Protein AF-A0A7H4PRD5-F1 (afdb_monomer_lite)

Foldseek 3Di:
DDWDKDDDPPDQKIKIKDKAAQCPCVVVVADRIFTWMWIAGPPPRHTDDIGRPRCPVVLQVLLLVLLVCCVVPPDPPDPDDDADDDDSNSVSNVVNVPDDDDD

Sequence (103 aa):
MILKTAYIHGAHNFAVKISTGFFNNHTYGLPSLSGMMIVFDAETGRAEAILADNGYLTAVRTALSGLIAAKYLARADSTRVAVIGSGEQARLQVRALKLPISA

InterPro domains:
  IPR003462 Ornithine cyclodeaminase/mu-crystallin [PF02423] (6-98)
  IPR003462 Ornithine cyclodeaminase/mu-crystallin [PTHR13812] (6-97)
  IPR023401 Ornithine cyclodeaminase, N-terminal [G3DSA:3.30.1780.10] (2-74)
  IPR036291 NAD(P)-binding domain superfamily [SSF51735] (1-98)

Radius of gyration: 16.64 Å; chains: 1; bounding box: 36×40×36 Å

Organism: NCBI:txid1134687

pLDDT: mean 95.03, std 5.4, range [56.84, 98.69]

Secondary structure (DSSP, 8-state):
-EEEEEE-TT-SEEEEEEEEE-GGGGGGT--SEEEEEEEEETTT--EEEEE--TTHHHHHHHHHHHHHHHHHHS-TT---------SHHHHHHHHHTTS----

Structure (mmCIF, N/CA/C/O backbone):
data_AF-A0A7H4PRD5-F1
#
_entry.id   AF-A0A7H4PRD5-F1
#
loop_
_atom_site.group_PDB
_atom_site.id
_atom_site.type_symbol
_atom_site.label_atom_id
_atom_site.label_alt_id
_atom_site.label_comp_id
_atom_site.label_asym_id
_atom_site.label_entity_id
_atom_site.label_seq_id
_atom_site.pdbx_PDB_ins_code
_atom_site.Cartn_x
_atom_site.Cartn_y
_atom_site.Cartn_z
_atom_site.occupancy
_atom_site.B_iso_or_equiv
_atom_site.auth_seq_id
_atom_site.auth_comp_id
_atom_site.auth_asym_id
_atom_site.auth_atom_id
_atom_site.pdbx_PDB_model_num
ATOM 1 N N . MET A 1 1 ? 14.416 11.289 -3.287 1.00 85.75 1 MET A N 1
ATOM 2 C CA . MET A 1 1 ? 14.230 9.875 -3.689 1.00 85.75 1 MET A CA 1
ATOM 3 C C . MET A 1 1 ? 14.726 8.982 -2.564 1.00 85.75 1 MET A C 1
ATOM 5 O O . MET A 1 1 ? 15.692 9.359 -1.915 1.00 85.75 1 MET A O 1
ATOM 9 N N . ILE A 1 2 ? 14.072 7.848 -2.310 1.00 92.88 2 ILE A N 1
ATOM 10 C CA . ILE A 1 2 ? 14.444 6.892 -1.260 1.00 92.88 2 ILE A CA 1
ATOM 11 C C . ILE A 1 2 ? 14.430 5.482 -1.854 1.00 92.88 2 ILE A C 1
ATOM 13 O O . ILE A 1 2 ? 13.410 5.067 -2.408 1.00 92.88 2 ILE A O 1
ATOM 17 N N . LEU A 1 3 ? 15.528 4.744 -1.684 1.00 95.94 3 LEU A N 1
ATOM 18 C CA . LEU A 1 3 ? 15.584 3.306 -1.941 1.00 95.94 3 LEU A CA 1
ATOM 19 C C . LEU A 1 3 ? 15.472 2.542 -0.623 1.00 95.94 3 LEU A C 1
ATOM 21 O O . LEU A 1 3 ? 16.059 2.942 0.383 1.00 95.94 3 LEU A O 1
ATOM 25 N N . LYS A 1 4 ? 14.691 1.462 -0.612 1.00 97.06 4 LYS A N 1
ATOM 26 C CA . LYS A 1 4 ? 14.576 0.558 0.538 1.00 97.06 4 LYS A CA 1
ATOM 27 C C . LYS A 1 4 ? 14.601 -0.878 0.058 1.00 97.06 4 LYS A C 1
ATOM 29 O O . LYS A 1 4 ? 13.913 -1.196 -0.904 1.00 97.06 4 LYS A O 1
ATOM 34 N N . THR A 1 5 ? 15.334 -1.731 0.752 1.00 97.00 5 THR A N 1
ATOM 35 C CA . THR A 1 5 ? 15.397 -3.163 0.465 1.00 97.00 5 THR A CA 1
ATOM 36 C C . THR A 1 5 ? 14.853 -3.948 1.649 1.00 97.00 5 THR A C 1
ATOM 38 O O . THR A 1 5 ? 14.910 -3.485 2.791 1.00 97.00 5 THR A O 1
ATOM 41 N N . ALA A 1 6 ? 14.275 -5.111 1.373 1.00 97.12 6 ALA A N 1
ATOM 42 C CA . ALA A 1 6 ? 13.853 -6.047 2.400 1.00 97.12 6 ALA A CA 1
ATOM 43 C C . ALA A 1 6 ? 13.990 -7.480 1.889 1.00 97.12 6 ALA A C 1
ATOM 45 O O . ALA A 1 6 ? 13.587 -7.788 0.766 1.00 97.12 6 ALA A O 1
ATOM 46 N N . TYR A 1 7 ? 14.522 -8.337 2.751 1.00 97.81 7 TYR A N 1
ATOM 47 C CA . TYR A 1 7 ? 14.582 -9.777 2.573 1.00 97.81 7 TYR A CA 1
ATOM 48 C C . TYR A 1 7 ? 14.061 -10.431 3.850 1.00 97.81 7 TYR A C 1
ATOM 50 O O . TYR A 1 7 ? 14.433 -10.027 4.954 1.00 97.81 7 TYR A O 1
ATOM 58 N N . ILE A 1 8 ? 13.177 -11.411 3.694 1.00 97.31 8 ILE A N 1
ATOM 59 C CA . ILE A 1 8 ? 12.703 -12.245 4.796 1.00 97.31 8 ILE A CA 1
ATOM 60 C C . ILE A 1 8 ? 13.553 -13.509 4.766 1.00 97.31 8 ILE A C 1
ATOM 62 O O . ILE A 1 8 ? 13.656 -14.147 3.724 1.00 97.31 8 ILE A O 1
ATOM 66 N N . HIS A 1 9 ? 14.178 -13.861 5.889 1.00 95.94 9 HIS A N 1
ATOM 67 C CA . HIS A 1 9 ? 15.061 -15.023 5.949 1.00 95.94 9 HIS A CA 1
ATOM 68 C C . HIS A 1 9 ? 14.334 -16.298 5.488 1.00 95.94 9 HIS A C 1
ATOM 70 O O . HIS A 1 9 ? 13.288 -16.642 6.037 1.00 95.94 9 HIS A O 1
ATOM 76 N N . GLY A 1 10 ? 14.893 -16.971 4.478 1.00 96.12 10 GLY A N 1
ATOM 77 C CA . GLY A 1 10 ? 14.333 -18.188 3.884 1.00 96.12 10 GLY A CA 1
ATOM 78 C C . GLY A 1 10 ? 13.300 -17.951 2.776 1.00 96.12 10 GLY A C 1
ATOM 79 O O . GLY A 1 10 ? 12.778 -18.920 2.234 1.00 96.12 10 GLY A O 1
ATOM 80 N N . ALA A 1 11 ? 12.989 -16.700 2.424 1.00 97.44 11 ALA A N 1
ATOM 81 C CA . ALA A 1 11 ? 12.131 -16.412 1.280 1.00 97.44 11 ALA A CA 1
ATOM 82 C C . ALA A 1 11 ? 12.860 -16.685 -0.046 1.00 97.44 11 ALA A C 1
ATOM 84 O O . ALA A 1 11 ? 14.064 -16.476 -0.159 1.00 97.44 11 ALA A O 1
ATOM 85 N N . HIS A 1 12 ? 12.114 -17.075 -1.080 1.00 97.56 12 HIS A N 1
ATOM 86 C CA . HIS A 1 12 ? 12.663 -17.252 -2.430 1.00 97.56 12 HIS A CA 1
ATOM 87 C C . HIS A 1 12 ? 13.071 -15.927 -3.087 1.00 97.56 12 HIS A C 1
ATOM 89 O O . HIS A 1 12 ? 13.846 -15.921 -4.037 1.00 97.56 12 HIS A O 1
ATOM 95 N N . ASN A 1 13 ? 12.568 -14.797 -2.583 1.00 98.25 13 ASN A N 1
ATOM 96 C CA . ASN A 1 13 ? 12.690 -13.501 -3.233 1.00 98.25 13 ASN A CA 1
ATOM 97 C C . ASN A 1 13 ? 13.027 -12.405 -2.213 1.00 98.25 13 ASN A C 1
ATOM 99 O O . ASN A 1 13 ? 12.629 -12.462 -1.045 1.00 98.25 13 ASN A O 1
ATOM 103 N N . PHE A 1 14 ? 13.690 -11.347 -2.675 1.00 98.38 14 PHE A N 1
ATOM 104 C CA . PHE A 1 14 ? 13.794 -10.076 -1.957 1.00 98.38 14 PHE A CA 1
ATOM 105 C C . PHE A 1 14 ? 13.232 -8.936 -2.805 1.00 98.38 14 PHE A C 1
ATOM 107 O O . PHE A 1 14 ? 13.136 -9.027 -4.029 1.00 98.38 14 PHE A O 1
ATOM 114 N N . ALA A 1 15 ? 12.845 -7.842 -2.149 1.00 98.19 15 ALA A N 1
ATOM 115 C CA . ALA A 1 15 ? 12.241 -6.700 -2.822 1.00 98.19 15 ALA A CA 1
ATOM 116 C C . ALA A 1 15 ? 13.062 -5.427 -2.624 1.00 98.19 15 ALA A C 1
ATOM 118 O O . ALA A 1 15 ? 13.530 -5.120 -1.522 1.00 98.19 15 ALA A O 1
ATOM 119 N N . VAL A 1 16 ? 13.165 -4.644 -3.695 1.00 97.94 16 VAL A N 1
ATOM 120 C CA . VAL A 1 16 ? 13.693 -3.282 -3.685 1.00 97.94 16 VAL A CA 1
ATOM 121 C C . VAL A 1 16 ? 12.565 -2.324 -4.031 1.00 97.94 16 VAL A C 1
ATOM 123 O O . VAL A 1 16 ? 11.958 -2.403 -5.095 1.00 97.94 16 VAL A O 1
ATOM 126 N N . LYS A 1 17 ? 12.304 -1.377 -3.138 1.00 97.88 17 LYS A N 1
ATOM 127 C CA . LYS A 1 17 ? 11.404 -0.257 -3.377 1.00 97.88 17 LYS A CA 1
ATOM 128 C C . LYS A 1 17 ? 12.187 0.967 -3.803 1.00 97.88 17 LYS A C 1
ATOM 130 O O . LYS A 1 17 ? 13.082 1.404 -3.078 1.00 97.88 17 LYS A O 1
ATOM 135 N N . ILE A 1 18 ? 11.732 1.606 -4.872 1.00 97.38 18 ILE A N 1
ATOM 136 C CA . ILE A 1 18 ? 12.162 2.944 -5.269 1.00 97.38 18 ILE A CA 1
ATOM 137 C C . ILE A 1 18 ? 10.982 3.885 -5.046 1.00 97.38 18 ILE A C 1
ATOM 139 O O . ILE A 1 18 ? 9.911 3.690 -5.611 1.00 97.38 18 ILE A O 1
ATOM 143 N N . SER A 1 19 ? 11.153 4.896 -4.196 1.00 95.25 19 SER A N 1
ATOM 144 C CA . SER A 1 19 ? 10.104 5.872 -3.890 1.00 95.25 19 SER A CA 1
ATOM 145 C C . SER A 1 19 ? 10.575 7.295 -4.153 1.00 95.25 19 SER A C 1
ATOM 147 O O . SER A 1 19 ? 11.696 7.688 -3.809 1.00 95.25 19 SER A O 1
ATOM 149 N N . THR A 1 20 ? 9.696 8.090 -4.748 1.00 93.62 20 THR A N 1
ATOM 150 C CA . THR A 1 20 ? 9.916 9.501 -5.047 1.00 93.62 20 THR A CA 1
ATOM 151 C C . THR A 1 20 ? 8.903 10.357 -4.299 1.00 93.62 20 THR A C 1
ATOM 153 O O . THR A 1 20 ? 7.762 9.958 -4.076 1.00 93.62 20 THR A O 1
ATOM 156 N N . GLY A 1 21 ? 9.353 11.534 -3.866 1.00 92.75 21 GLY A N 1
ATOM 157 C CA . GLY A 1 21 ? 8.527 12.513 -3.176 1.00 92.75 21 GLY A CA 1
ATOM 158 C C . GLY A 1 21 ? 8.826 13.895 -3.728 1.00 92.75 21 GLY A C 1
ATOM 159 O O . GLY A 1 21 ? 9.922 14.409 -3.524 1.00 92.75 21 GLY A O 1
ATOM 160 N N . PHE A 1 22 ? 7.862 14.457 -4.444 1.00 93.81 22 PHE A N 1
ATOM 161 C CA . PHE A 1 22 ? 7.914 15.768 -5.077 1.00 93.81 22 PHE A CA 1
ATOM 162 C C . PHE A 1 22 ? 6.630 16.514 -4.711 1.00 93.81 22 PHE A C 1
ATOM 164 O O . PHE A 1 22 ? 5.619 16.430 -5.399 1.00 93.81 22 PHE A O 1
ATOM 171 N N . PHE A 1 23 ? 6.636 17.230 -3.586 1.00 89.75 23 PHE A N 1
ATOM 172 C CA . PHE A 1 23 ? 5.413 17.817 -3.016 1.00 89.75 23 PHE A CA 1
ATOM 173 C C . PHE A 1 23 ? 4.730 18.847 -3.930 1.00 89.75 23 PHE A C 1
ATOM 175 O O . PHE A 1 23 ? 3.503 18.963 -3.915 1.00 89.75 23 PHE A O 1
ATOM 182 N N . ASN A 1 24 ? 5.494 19.493 -4.813 1.00 94.38 24 ASN A N 1
ATOM 183 C CA . ASN A 1 24 ? 4.974 20.435 -5.805 1.00 94.38 24 ASN A CA 1
ATOM 184 C C . ASN A 1 24 ? 4.354 19.768 -7.043 1.00 94.38 24 ASN A C 1
ATOM 186 O O . ASN A 1 24 ? 3.829 20.469 -7.891 1.00 94.38 24 ASN A O 1
ATOM 190 N N . ASN A 1 25 ? 4.334 18.435 -7.155 1.00 94.38 25 ASN A N 1
ATOM 191 C CA . ASN A 1 25 ? 3.771 17.744 -8.325 1.00 94.38 25 ASN A CA 1
ATOM 192 C C . ASN A 1 25 ? 2.296 18.049 -8.607 1.00 94.38 25 ASN A C 1
ATOM 194 O O . ASN A 1 25 ? 1.841 17.885 -9.739 1.00 94.38 25 ASN A O 1
ATOM 198 N N . HIS A 1 26 ? 1.567 18.545 -7.609 1.00 90.12 26 HIS A N 1
ATOM 199 C CA . HIS A 1 26 ? 0.203 19.016 -7.791 1.00 90.12 26 HIS A CA 1
ATOM 200 C C . HIS A 1 26 ? 0.103 20.140 -8.841 1.00 90.12 26 HIS A C 1
ATOM 202 O O . HIS A 1 26 ? -0.918 20.228 -9.516 1.00 90.12 26 HIS A O 1
ATOM 208 N N . THR A 1 27 ? 1.159 20.939 -9.058 1.00 96.31 27 THR A N 1
ATOM 209 C CA . THR A 1 27 ? 1.195 21.965 -10.120 1.00 96.31 27 THR A CA 1
ATOM 210 C C . THR A 1 27 ? 1.242 21.366 -11.526 1.00 96.31 27 THR A C 1
ATOM 212 O O . THR A 1 27 ? 0.925 22.049 -12.492 1.00 96.31 27 THR A O 1
ATOM 215 N N . TYR A 1 28 ? 1.624 20.092 -11.643 1.00 94.88 28 TYR A N 1
ATOM 216 C CA . TYR A 1 28 ? 1.670 19.331 -12.892 1.00 94.88 28 TYR A CA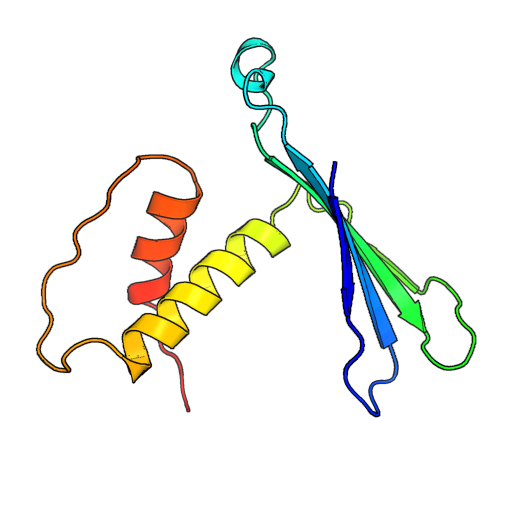 1
ATOM 217 C C . TYR A 1 28 ? 0.526 18.308 -13.000 1.00 94.88 28 TYR A C 1
ATOM 219 O O . TYR A 1 28 ? 0.535 17.475 -13.900 1.00 94.88 28 TYR A O 1
ATOM 227 N N . GLY A 1 29 ? -0.436 18.314 -12.067 1.00 92.44 29 GLY A N 1
ATOM 228 C CA . GLY A 1 29 ? -1.502 17.305 -12.008 1.00 92.44 29 GLY A CA 1
ATOM 229 C C . GLY A 1 29 ? -1.021 15.903 -11.607 1.00 92.44 29 GLY A C 1
ATOM 230 O O . GLY A 1 29 ? -1.738 14.926 -11.811 1.00 92.44 29 GLY A O 1
ATOM 231 N N . LEU A 1 30 ? 0.183 15.789 -11.036 1.00 91.88 30 LEU A N 1
ATOM 232 C CA . LEU A 1 30 ? 0.792 14.523 -10.631 1.00 91.88 30 LEU A CA 1
ATOM 233 C C . LEU A 1 30 ? 0.710 14.316 -9.106 1.00 91.88 30 LEU A C 1
ATOM 235 O O . LEU A 1 30 ? 0.705 15.286 -8.339 1.00 91.88 30 LEU A O 1
ATOM 239 N N . PRO A 1 31 ? 0.707 13.061 -8.620 1.00 89.50 31 PRO A N 1
ATOM 240 C CA . PRO A 1 31 ? 0.814 12.777 -7.194 1.00 89.50 31 PRO A CA 1
ATOM 241 C C . PRO A 1 31 ? 2.131 13.282 -6.589 1.00 89.50 31 PRO A C 1
ATOM 243 O O . PRO A 1 31 ? 3.198 13.187 -7.202 1.00 89.50 31 PRO A O 1
ATOM 246 N N . SER A 1 32 ? 2.073 13.762 -5.342 1.00 91.56 32 SER A N 1
ATOM 247 C CA . SER A 1 32 ? 3.266 14.172 -4.587 1.00 91.56 32 SER A CA 1
ATOM 248 C C . SER A 1 32 ? 4.195 13.013 -4.236 1.00 91.56 32 SER A C 1
ATOM 250 O O . SER A 1 32 ? 5.385 13.228 -4.028 1.00 91.56 32 SER A O 1
ATOM 252 N N . LEU A 1 33 ? 3.659 11.798 -4.137 1.00 92.62 33 LEU A N 1
ATOM 253 C CA . LEU A 1 33 ? 4.403 10.577 -3.857 1.00 92.62 33 LEU A CA 1
ATOM 254 C C . LEU A 1 33 ? 4.179 9.601 -5.007 1.00 92.62 33 LEU A C 1
ATOM 256 O O . LEU A 1 33 ? 3.051 9.438 -5.458 1.00 92.62 33 LEU A O 1
ATOM 260 N N . SER A 1 34 ?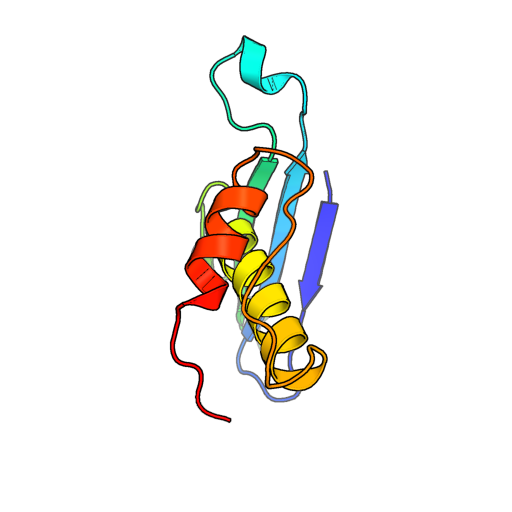 5.244 8.948 -5.456 1.00 94.38 34 SER A N 1
ATOM 261 C CA . SER A 1 34 ? 5.179 7.868 -6.439 1.00 94.38 34 SER A CA 1
ATOM 262 C C . SER A 1 34 ? 6.289 6.851 -6.156 1.00 94.38 34 SER A C 1
ATOM 264 O O . SER A 1 34 ? 7.058 6.971 -5.187 1.00 94.38 34 SER A O 1
ATOM 266 N N . GLY A 1 35 ? 6.356 5.805 -6.964 1.00 95.12 35 GLY A N 1
ATOM 267 C CA . GLY A 1 35 ? 7.373 4.781 -6.854 1.00 95.12 35 GLY A CA 1
ATOM 268 C C . GLY A 1 35 ? 7.040 3.521 -7.628 1.00 95.12 35 GLY A C 1
ATOM 269 O O . GLY A 1 35 ? 6.061 3.455 -8.367 1.00 95.12 35 GLY A O 1
ATOM 270 N N . MET A 1 36 ? 7.901 2.536 -7.424 1.00 97.44 36 MET A N 1
ATOM 271 C CA . MET A 1 36 ? 7.793 1.196 -7.975 1.00 97.44 36 MET A CA 1
ATOM 272 C C . MET A 1 36 ? 8.506 0.202 -7.057 1.00 97.44 36 MET A C 1
ATOM 274 O O . MET A 1 36 ? 9.324 0.585 -6.209 1.00 97.44 36 MET A O 1
ATOM 278 N N . MET A 1 37 ? 8.214 -1.077 -7.251 1.00 97.88 37 MET A N 1
ATOM 279 C CA . MET A 1 37 ? 8.909 -2.183 -6.596 1.00 97.88 37 MET A CA 1
ATOM 280 C C . MET A 1 37 ? 9.583 -3.058 -7.648 1.00 97.88 37 MET A C 1
ATOM 282 O O . MET A 1 37 ? 9.062 -3.221 -8.749 1.00 97.88 37 MET A O 1
ATOM 286 N N . ILE A 1 38 ? 10.713 -3.651 -7.297 1.00 98.25 38 ILE A N 1
ATOM 287 C CA . ILE A 1 38 ? 11.371 -4.687 -8.089 1.00 98.25 38 ILE A CA 1
ATOM 288 C C . ILE A 1 38 ? 11.547 -5.899 -7.184 1.00 98.25 38 ILE A C 1
ATOM 290 O O . ILE A 1 38 ? 12.003 -5.755 -6.047 1.00 98.25 38 ILE A O 1
ATOM 294 N N . VAL A 1 39 ? 11.154 -7.066 -7.677 1.00 98.38 39 VAL A N 1
ATOM 295 C CA . VAL A 1 39 ? 11.317 -8.352 -6.997 1.00 98.38 39 VAL A CA 1
ATOM 296 C C . VAL A 1 39 ? 12.451 -9.104 -7.674 1.00 98.38 39 VAL A C 1
ATOM 298 O O . VAL A 1 39 ? 12.516 -9.157 -8.905 1.00 98.38 39 VAL A O 1
ATOM 301 N N . PHE A 1 40 ? 13.342 -9.654 -6.863 1.00 98.69 40 PHE A N 1
ATOM 302 C CA . PHE A 1 40 ? 14.493 -10.423 -7.302 1.00 98.69 40 PHE A CA 1
ATOM 303 C C . PHE A 1 40 ? 14.449 -11.809 -6.684 1.00 98.69 40 PHE A C 1
ATOM 305 O O . PHE A 1 40 ? 14.134 -11.936 -5.500 1.00 98.69 40 PHE A O 1
ATOM 312 N N . ASP A 1 41 ? 14.852 -12.802 -7.463 1.00 98.38 41 ASP A N 1
ATOM 313 C CA . ASP A 1 41 ? 15.184 -14.128 -6.965 1.00 98.38 41 ASP A CA 1
ATOM 314 C C . ASP A 1 41 ? 16.372 -14.019 -5.989 1.00 98.38 41 ASP A C 1
ATOM 316 O O . ASP A 1 41 ? 17.390 -13.382 -6.287 1.00 98.38 41 ASP A O 1
ATOM 320 N N . ALA A 1 42 ? 16.224 -14.583 -4.791 1.00 97.88 42 ALA A N 1
ATOM 321 C CA . ALA A 1 42 ? 17.188 -14.428 -3.703 1.00 97.88 42 ALA A CA 1
ATOM 322 C C . ALA A 1 42 ? 18.427 -15.325 -3.846 1.00 97.88 42 ALA A C 1
ATOM 324 O O . ALA A 1 42 ? 19.437 -15.055 -3.196 1.00 97.88 42 ALA A O 1
ATOM 325 N N . GLU A 1 43 ? 18.371 -16.359 -4.686 1.00 97.19 43 GLU A N 1
ATOM 326 C CA . GLU A 1 43 ? 19.476 -17.296 -4.913 1.00 97.19 43 GLU A CA 1
ATOM 327 C C . GLU A 1 43 ? 20.397 -16.820 -6.047 1.00 97.19 43 GLU A C 1
ATOM 329 O O . GLU A 1 43 ? 21.621 -16.833 -5.930 1.00 97.19 43 GLU A O 1
ATOM 334 N N . THR A 1 44 ? 19.804 -16.347 -7.139 1.00 97.94 44 THR A N 1
ATOM 335 C CA . THR A 1 44 ? 20.474 -15.984 -8.394 1.00 97.94 44 THR A CA 1
ATOM 336 C C . THR A 1 44 ? 20.626 -14.477 -8.587 1.00 97.94 44 THR A C 1
ATOM 338 O O . THR A 1 44 ? 21.379 -14.040 -9.460 1.00 97.94 44 THR A O 1
ATOM 341 N N . GLY A 1 45 ? 19.894 -13.662 -7.821 1.00 96.81 45 GLY A N 1
ATOM 342 C CA . GLY A 1 45 ? 19.878 -12.203 -7.952 1.00 96.81 45 GLY A CA 1
ATOM 343 C C . GLY A 1 45 ? 19.190 -11.694 -9.224 1.00 96.81 45 GLY A C 1
ATOM 344 O O . GLY A 1 45 ? 19.294 -10.508 -9.545 1.00 96.81 45 GLY A O 1
ATOM 345 N N . ARG A 1 46 ? 18.502 -12.561 -9.979 1.00 98.19 46 ARG A N 1
ATOM 346 C CA . ARG A 1 46 ? 17.800 -12.176 -11.21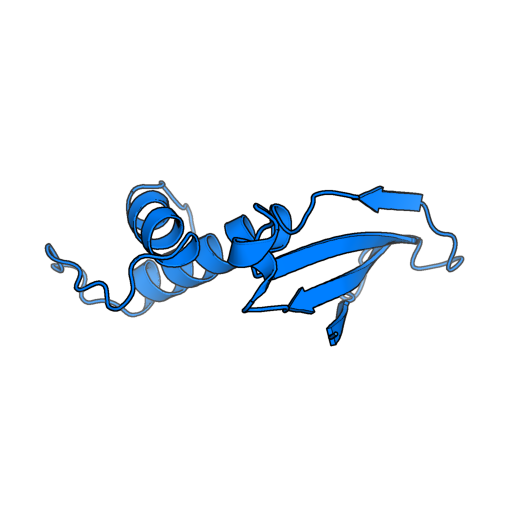0 1.00 98.19 46 ARG A CA 1
ATOM 347 C C . ARG A 1 46 ? 16.528 -11.405 -10.873 1.00 98.19 46 ARG A C 1
ATOM 349 O O . ARG A 1 46 ? 15.765 -11.810 -10.006 1.00 98.19 46 ARG A O 1
ATOM 356 N N . ALA A 1 47 ? 16.279 -10.308 -11.584 1.00 98.12 47 ALA A N 1
ATOM 357 C CA . ALA A 1 47 ? 15.005 -9.606 -11.481 1.00 98.12 47 ALA A CA 1
ATOM 358 C C . ALA A 1 47 ? 13.884 -10.480 -12.062 1.00 98.12 47 ALA A C 1
ATOM 360 O O . ALA A 1 47 ? 13.971 -10.917 -13.210 1.00 98.12 47 ALA A O 1
ATOM 361 N N . GLU A 1 48 ? 12.837 -10.704 -11.277 1.00 98.19 48 GLU A N 1
ATOM 362 C CA . GLU A 1 48 ? 11.695 -11.541 -11.657 1.00 98.19 48 GLU A CA 1
ATOM 363 C C . GLU A 1 48 ? 10.463 -10.709 -11.995 1.00 98.19 48 GLU A C 1
ATOM 365 O O . GLU A 1 48 ? 9.689 -11.069 -12.879 1.00 98.19 48 GLU A O 1
ATOM 370 N N . ALA A 1 49 ? 10.282 -9.576 -11.314 1.00 98.19 49 ALA A N 1
ATOM 371 C CA . ALA A 1 49 ? 9.163 -8.685 -11.574 1.00 98.19 49 ALA A CA 1
ATOM 372 C C . ALA A 1 49 ? 9.527 -7.222 -11.341 1.00 98.19 49 ALA A C 1
ATOM 374 O O . ALA A 1 49 ? 10.250 -6.872 -10.407 1.00 98.19 49 ALA A O 1
ATOM 375 N N . ILE A 1 50 ? 8.939 -6.357 -12.165 1.00 98.06 50 ILE A N 1
ATOM 376 C CA . ILE A 1 50 ? 8.933 -4.911 -11.975 1.00 98.06 50 ILE A CA 1
ATOM 377 C C . ILE A 1 50 ? 7.479 -4.468 -11.826 1.00 98.06 50 ILE A C 1
ATOM 379 O O . ILE A 1 50 ? 6.668 -4.628 -12.735 1.00 98.06 50 ILE A O 1
ATOM 383 N N . LEU A 1 51 ? 7.156 -3.886 -10.677 1.00 97.56 51 LEU A N 1
ATOM 384 C CA . LEU A 1 51 ? 5.827 -3.392 -10.337 1.00 97.56 51 LEU A CA 1
ATOM 385 C C . LEU A 1 51 ? 5.834 -1.864 -10.439 1.00 97.56 51 LEU A C 1
ATOM 387 O O . LEU A 1 51 ? 6.128 -1.167 -9.466 1.00 97.56 51 LEU A O 1
ATOM 391 N N . ALA A 1 52 ? 5.531 -1.347 -11.631 1.00 95.88 52 ALA A N 1
ATOM 392 C CA . ALA A 1 52 ? 5.374 0.084 -11.907 1.00 95.88 52 ALA A CA 1
ATOM 393 C C . ALA A 1 52 ? 3.995 0.587 -11.436 1.00 95.88 52 ALA A C 1
ATOM 395 O O . ALA A 1 52 ? 3.140 0.987 -12.222 1.00 95.88 52 ALA A O 1
ATOM 396 N N . ASP A 1 53 ? 3.762 0.510 -10.130 1.00 94.75 53 ASP A N 1
ATOM 397 C CA . ASP A 1 53 ? 2.455 0.699 -9.497 1.00 94.75 53 ASP A CA 1
ATOM 398 C C . ASP A 1 53 ? 2.152 2.153 -9.093 1.00 94.75 53 ASP A C 1
ATOM 400 O O . ASP A 1 53 ? 1.153 2.419 -8.421 1.00 94.75 53 ASP A O 1
ATOM 404 N N . ASN A 1 54 ? 3.030 3.091 -9.457 1.00 94.12 54 ASN A N 1
ATOM 405 C CA . ASN A 1 54 ? 2.951 4.510 -9.106 1.00 94.12 54 ASN A CA 1
ATOM 406 C C . ASN A 1 54 ? 2.770 4.762 -7.598 1.00 94.12 54 ASN A C 1
ATOM 408 O O . ASN A 1 54 ? 2.139 5.735 -7.187 1.00 94.12 54 ASN A O 1
ATOM 412 N N . GLY A 1 55 ? 3.332 3.893 -6.752 1.00 94.06 55 GLY A N 1
ATOM 413 C CA . GLY A 1 55 ? 3.264 4.017 -5.298 1.00 94.06 55 GLY A CA 1
ATOM 414 C C . GLY A 1 55 ? 2.029 3.388 -4.648 1.00 94.06 55 GLY A C 1
ATOM 415 O O . GLY A 1 55 ? 1.907 3.468 -3.422 1.00 94.06 55 GLY A O 1
ATOM 416 N N . TYR A 1 56 ? 1.158 2.711 -5.401 1.00 95.38 56 TYR A N 1
ATOM 417 C CA . TYR A 1 56 ? -0.036 2.045 -4.870 1.00 95.38 56 TYR A CA 1
ATOM 418 C C . TYR A 1 56 ? 0.269 1.080 -3.710 1.00 95.38 56 TYR A C 1
ATOM 420 O O . TYR A 1 56 ? -0.327 1.192 -2.637 1.00 95.38 56 TYR A O 1
ATOM 428 N N . LEU A 1 57 ? 1.247 0.180 -3.852 1.00 96.50 57 LEU A N 1
ATOM 429 C CA . LEU A 1 57 ? 1.639 -0.758 -2.795 1.00 96.50 57 LEU A CA 1
ATOM 430 C C . LEU A 1 57 ? 2.201 -0.026 -1.580 1.00 96.50 57 LEU A C 1
ATOM 432 O O . LEU A 1 57 ? 1.975 -0.447 -0.446 1.00 96.50 57 LEU A O 1
ATOM 436 N N . THR A 1 58 ? 2.887 1.106 -1.785 1.00 95.94 58 THR A N 1
ATOM 437 C CA . THR A 1 58 ? 3.293 1.969 -0.668 1.00 95.94 58 THR A CA 1
ATOM 438 C C . THR A 1 58 ? 2.071 2.521 0.050 1.00 95.94 58 THR A C 1
ATOM 440 O O . THR A 1 58 ? 2.069 2.545 1.284 1.00 95.94 58 THR A O 1
ATOM 443 N N . ALA A 1 59 ? 1.048 2.938 -0.689 1.00 96.31 59 ALA A N 1
ATOM 444 C CA . ALA A 1 59 ? -0.145 3.523 -0.117 1.00 96.31 59 ALA A CA 1
ATOM 445 C C . ALA A 1 59 ? -0.944 2.502 0.709 1.00 96.31 59 ALA A C 1
ATOM 447 O O . ALA A 1 59 ? -1.248 2.763 1.877 1.00 96.31 59 ALA A O 1
ATOM 448 N N . VAL A 1 60 ? -1.184 1.316 0.141 1.00 96.38 60 VAL A N 1
ATOM 449 C CA . VAL A 1 60 ? -1.912 0.208 0.778 1.00 96.38 60 VAL A CA 1
ATOM 450 C C . VAL A 1 60 ? -1.182 -0.301 2.015 1.00 96.38 60 VAL A C 1
ATOM 452 O O . VAL A 1 60 ? -1.764 -0.327 3.099 1.00 96.38 60 VAL A O 1
ATOM 455 N N . ARG A 1 61 ? 0.107 -0.655 1.901 1.00 96.56 61 ARG A N 1
ATOM 456 C CA . ARG A 1 61 ? 0.845 -1.233 3.037 1.00 96.56 61 ARG A CA 1
ATOM 457 C C . ARG A 1 61 ? 0.952 -0.260 4.210 1.00 96.56 61 ARG A C 1
ATOM 459 O O . ARG A 1 61 ? 0.954 -0.692 5.353 1.00 96.56 61 ARG A O 1
ATOM 466 N N . THR A 1 62 ? 1.029 1.048 3.944 1.00 97.38 62 THR A N 1
ATOM 467 C CA . THR A 1 62 ? 1.094 2.070 5.004 1.00 97.38 62 THR A CA 1
ATOM 468 C C . THR A 1 62 ? -0.224 2.139 5.781 1.00 97.38 62 THR A C 1
ATOM 470 O O . THR A 1 62 ? -0.201 2.212 7.010 1.00 97.38 62 THR A O 1
ATOM 473 N N . ALA A 1 63 ? -1.362 2.038 5.089 1.00 97.94 63 ALA A N 1
ATOM 474 C CA . ALA A 1 63 ? -2.675 1.970 5.724 1.00 97.94 63 ALA A CA 1
ATOM 475 C C . ALA A 1 63 ? -2.876 0.665 6.512 1.00 97.94 63 ALA A C 1
ATOM 477 O O . ALA A 1 63 ? -3.345 0.698 7.647 1.00 97.94 63 ALA A O 1
ATOM 478 N N . LEU A 1 64 ? -2.447 -0.477 5.962 1.00 97.69 64 LEU A N 1
ATOM 479 C CA . LEU A 1 64 ? -2.513 -1.766 6.659 1.00 97.69 64 LEU A CA 1
ATOM 480 C C . LEU A 1 64 ? -1.642 -1.799 7.920 1.00 97.69 64 LEU A C 1
ATOM 482 O O . LEU A 1 64 ? -2.078 -2.317 8.944 1.00 97.69 64 LEU A O 1
ATOM 486 N N . SER A 1 65 ? -0.447 -1.198 7.894 1.00 97.75 65 SER A N 1
ATOM 487 C CA . SER A 1 65 ? 0.370 -1.054 9.106 1.00 97.75 65 SER A CA 1
ATOM 488 C C . SER A 1 65 ? -0.343 -0.237 10.189 1.00 97.75 65 SER A C 1
ATOM 490 O O . SER A 1 65 ? -0.264 -0.593 11.362 1.00 97.75 65 SER A O 1
ATOM 492 N N . GLY A 1 66 ? -1.058 0.830 9.810 1.00 97.19 66 GLY A N 1
ATOM 493 C CA . GLY A 1 66 ? -1.846 1.628 10.752 1.00 97.19 66 GLY A CA 1
ATOM 494 C C . GLY A 1 66 ? -3.039 0.864 11.329 1.00 97.19 66 GLY A C 1
ATOM 495 O O . GLY A 1 66 ? -3.266 0.927 12.534 1.00 97.19 66 GLY A O 1
ATOM 496 N N . LEU A 1 67 ? -3.737 0.070 10.509 1.00 97.06 67 LEU A N 1
ATOM 497 C CA . LEU A 1 67 ? -4.782 -0.850 10.970 1.00 97.06 67 LEU A CA 1
ATOM 498 C C . LEU A 1 67 ? -4.242 -1.863 11.993 1.00 97.06 67 LEU A C 1
ATOM 500 O O . LEU A 1 67 ? -4.839 -2.028 13.054 1.00 97.06 67 LEU A O 1
ATOM 504 N N . ILE A 1 68 ? -3.115 -2.522 11.699 1.00 97.19 68 ILE A N 1
ATOM 505 C CA . ILE A 1 68 ? -2.497 -3.491 12.618 1.00 97.19 68 ILE A CA 1
ATOM 506 C C . ILE A 1 68 ? -2.144 -2.798 13.938 1.00 97.19 68 ILE A C 1
ATOM 508 O O . ILE A 1 68 ? -2.529 -3.277 15.001 1.00 97.19 68 ILE A O 1
ATOM 512 N N . ALA A 1 69 ? -1.486 -1.638 13.884 1.00 96.88 69 ALA A N 1
ATOM 513 C CA . ALA A 1 69 ? -1.163 -0.874 15.086 1.00 96.88 69 ALA A CA 1
ATOM 514 C C . ALA A 1 69 ? -2.422 -0.509 15.891 1.00 96.88 69 ALA A C 1
ATOM 516 O O . ALA A 1 69 ? -2.453 -0.717 17.100 1.00 96.88 69 ALA A O 1
ATOM 517 N N . ALA A 1 70 ? -3.482 -0.030 15.233 1.00 95.88 70 ALA A N 1
ATOM 518 C CA . ALA A 1 70 ? -4.739 0.307 15.894 1.00 95.88 70 ALA A CA 1
ATOM 519 C C . ALA A 1 70 ? -5.393 -0.915 16.560 1.00 95.88 70 ALA A C 1
ATOM 521 O O . ALA A 1 70 ? -5.822 -0.808 17.703 1.00 95.88 70 ALA A O 1
ATOM 522 N N . LYS A 1 71 ? -5.416 -2.082 15.900 1.00 93.50 71 LYS A N 1
ATOM 523 C CA . LYS A 1 71 ? -5.993 -3.312 16.469 1.00 93.50 71 LYS A CA 1
ATOM 524 C C . LYS A 1 71 ? -5.325 -3.724 17.778 1.00 93.50 71 LYS A C 1
ATOM 526 O O . LYS A 1 71 ? -6.020 -4.152 18.693 1.00 93.50 71 LYS A O 1
ATOM 531 N N . TYR A 1 72 ? -3.998 -3.644 17.847 1.00 95.44 72 TYR A N 1
ATOM 532 C CA . TYR A 1 72 ? -3.252 -4.156 18.998 1.00 95.44 72 TYR A CA 1
ATOM 533 C C . TYR A 1 72 ? -2.965 -3.103 20.072 1.00 95.44 72 TYR A C 1
ATOM 535 O O . TYR A 1 72 ? -2.696 -3.478 21.209 1.00 95.44 72 TYR A O 1
ATOM 543 N N . LEU A 1 73 ? -3.002 -1.808 19.738 1.00 97.19 73 LEU A N 1
ATOM 544 C CA . LEU A 1 73 ? -2.578 -0.737 20.650 1.00 97.19 73 LEU A CA 1
ATOM 545 C C . LEU A 1 73 ? -3.691 0.249 21.028 1.00 97.19 73 LEU A C 1
ATOM 547 O O . LEU A 1 73 ? -3.542 0.964 22.019 1.00 97.19 73 LEU A O 1
ATOM 551 N N . ALA A 1 74 ? -4.790 0.338 20.269 1.00 96.81 74 ALA A N 1
ATOM 552 C CA . ALA A 1 74 ? -5.911 1.200 20.648 1.00 96.81 74 ALA A CA 1
ATOM 553 C C . ALA A 1 74 ? -6.746 0.560 21.768 1.00 96.81 74 ALA A C 1
ATOM 555 O O . ALA A 1 74 ? -6.777 -0.660 21.929 1.00 96.81 74 ALA A O 1
ATOM 556 N N . ARG A 1 75 ? -7.481 1.382 22.530 1.00 96.62 75 ARG A N 1
ATOM 557 C CA . ARG A 1 75 ? -8.452 0.852 23.500 1.00 96.62 75 ARG A CA 1
ATOM 558 C C . ARG A 1 75 ? -9.544 0.086 22.756 1.00 96.62 75 ARG A C 1
ATOM 560 O O . ARG A 1 75 ? -10.063 0.597 21.760 1.00 96.62 75 ARG A O 1
ATOM 567 N N . ALA A 1 76 ? -9.926 -1.079 23.275 1.00 92.56 76 ALA A N 1
ATOM 568 C CA . ALA A 1 76 ? -10.916 -1.961 22.655 1.00 92.56 76 ALA A CA 1
ATOM 569 C C . ALA A 1 76 ? -12.301 -1.309 22.459 1.00 92.56 76 ALA A C 1
ATOM 571 O O . ALA A 1 76 ? -13.052 -1.721 21.582 1.00 92.56 76 ALA A O 1
ATOM 572 N N . ASP A 1 77 ? -12.628 -0.277 23.242 1.00 95.25 77 ASP A N 1
ATOM 573 C CA . ASP A 1 77 ? -13.891 0.470 23.206 1.00 95.25 77 ASP A CA 1
ATOM 574 C C . ASP A 1 77 ? -13.831 1.761 22.362 1.00 95.25 77 ASP A C 1
ATOM 576 O O . ASP A 1 77 ? -14.734 2.601 22.413 1.00 95.25 77 ASP A O 1
ATOM 580 N N . SER A 1 78 ? -12.766 1.964 21.581 1.00 95.44 78 SER A N 1
ATOM 581 C CA . SER A 1 78 ? -12.603 3.180 20.778 1.00 95.44 78 SER A CA 1
ATOM 582 C C . SER A 1 78 ? -13.642 3.256 19.654 1.00 95.44 78 SER A C 1
ATOM 584 O O . SER A 1 78 ? -13.635 2.452 18.729 1.00 95.44 78 SER A O 1
ATOM 586 N N . THR A 1 79 ? -14.501 4.279 19.687 1.00 94.56 79 THR A N 1
ATOM 587 C CA . THR A 1 79 ? -15.567 4.501 18.685 1.00 94.56 79 THR A CA 1
ATOM 588 C C . THR A 1 79 ? -15.316 5.689 17.754 1.00 94.56 79 THR A C 1
ATOM 590 O O . THR A 1 79 ? -16.091 5.934 16.830 1.00 94.56 79 THR A O 1
ATOM 593 N N . ARG A 1 80 ? -14.249 6.462 17.988 1.00 95.75 80 ARG A N 1
ATOM 594 C CA . ARG A 1 80 ? -13.931 7.686 17.240 1.00 95.75 80 ARG A CA 1
ATOM 595 C C . ARG A 1 80 ? -12.460 7.701 16.849 1.00 95.75 80 ARG A C 1
ATOM 597 O O . ARG A 1 80 ? -11.605 7.325 17.644 1.00 95.75 80 ARG A O 1
ATOM 604 N N . VAL A 1 81 ? -12.178 8.195 15.646 1.00 96.25 81 VAL A N 1
ATOM 605 C CA . VAL A 1 81 ? -10.821 8.409 15.134 1.00 96.25 81 VAL A CA 1
ATO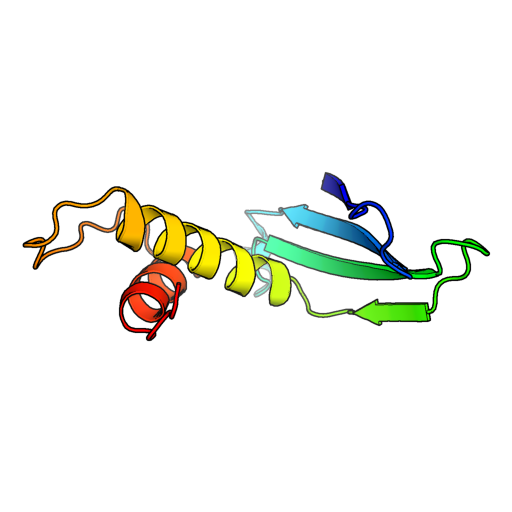M 606 C C . VAL A 1 81 ? -10.633 9.887 14.808 1.00 96.25 81 VAL A C 1
ATOM 608 O O . VAL A 1 81 ? -11.475 10.493 14.147 1.00 96.25 81 VAL A O 1
ATOM 611 N N . ALA A 1 82 ? -9.535 10.473 15.282 1.00 97.56 82 ALA A N 1
ATOM 612 C CA . ALA A 1 82 ? -9.102 11.800 14.863 1.00 97.56 82 ALA A CA 1
ATOM 613 C C . ALA A 1 82 ? -8.133 11.660 13.684 1.00 97.56 82 ALA A C 1
ATOM 615 O O . ALA A 1 82 ? -7.224 10.832 13.717 1.00 97.56 82 ALA A O 1
ATOM 616 N N . VAL A 1 83 ? -8.323 12.470 12.643 1.00 97.75 83 VAL A N 1
ATOM 617 C CA . VAL A 1 83 ? -7.497 12.446 11.431 1.00 97.75 83 VAL A CA 1
ATOM 618 C C . VAL A 1 83 ? -6.906 13.832 11.224 1.00 97.75 83 VAL A C 1
ATOM 620 O O . VAL A 1 83 ? -7.645 14.804 11.087 1.00 97.75 83 VAL A O 1
ATOM 623 N N . ILE A 1 84 ? -5.577 13.920 11.205 1.00 97.75 84 ILE A N 1
ATOM 624 C CA . ILE A 1 84 ? -4.844 15.169 10.980 1.00 97.75 84 ILE A CA 1
ATOM 625 C C . ILE A 1 84 ? -4.164 15.078 9.610 1.00 97.75 84 ILE A C 1
ATOM 627 O O . ILE A 1 84 ? -3.289 14.241 9.394 1.00 97.75 84 ILE A O 1
ATOM 631 N N . GLY A 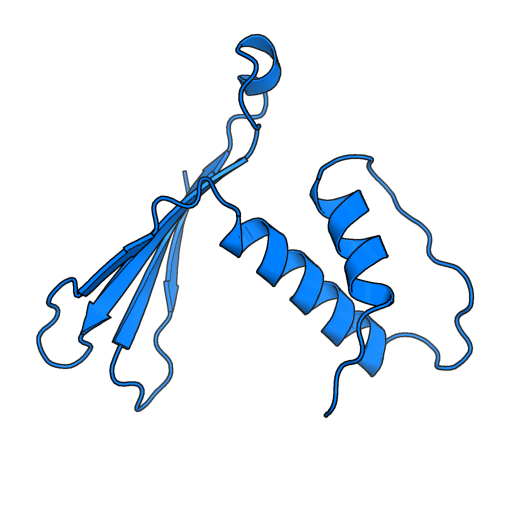1 85 ? -4.600 15.934 8.683 1.00 95.44 85 GLY A N 1
ATOM 632 C CA . GLY A 1 85 ? -4.246 15.887 7.262 1.00 95.44 85 GLY A CA 1
ATOM 633 C C . GLY A 1 85 ? -5.340 15.249 6.395 1.00 95.44 85 GLY A C 1
ATOM 634 O O . GLY A 1 85 ? -6.123 14.425 6.854 1.00 95.44 85 GLY A O 1
ATOM 635 N N . SER A 1 86 ? -5.406 15.638 5.120 1.00 94.62 86 SER A N 1
ATOM 636 C CA . SER A 1 86 ? -6.492 15.270 4.188 1.00 94.62 86 SER A CA 1
ATOM 637 C C . SER A 1 86 ? -5.998 14.611 2.890 1.00 94.62 86 SER A C 1
ATOM 639 O O . SER A 1 86 ? -6.725 14.516 1.898 1.00 94.62 86 SER A O 1
ATOM 641 N N . GLY A 1 87 ? -4.750 14.133 2.885 1.00 92.12 87 GLY A N 1
ATOM 642 C CA . GLY A 1 87 ? -4.133 13.454 1.744 1.00 92.12 87 GLY A CA 1
ATOM 643 C C . GLY A 1 87 ? -4.651 12.030 1.505 1.00 92.12 87 GLY A C 1
ATOM 644 O O . GLY A 1 87 ? -5.558 11.538 2.174 1.00 92.12 87 GLY A O 1
ATOM 645 N N . GLU A 1 88 ? -4.040 11.336 0.545 1.00 93.06 88 GLU A N 1
ATOM 646 C CA . GLU A 1 88 ? -4.371 9.943 0.210 1.00 93.06 88 GLU A CA 1
ATOM 647 C C . GLU A 1 88 ? -4.302 9.011 1.428 1.00 93.06 88 GLU A C 1
ATOM 649 O O . GLU A 1 88 ? -5.242 8.261 1.691 1.00 93.06 88 GLU A O 1
ATOM 654 N N . GLN A 1 89 ? -3.231 9.117 2.219 1.00 96.25 89 GLN A N 1
ATOM 655 C CA . GLN A 1 89 ? -3.046 8.294 3.412 1.00 96.25 89 GLN A CA 1
ATOM 656 C C . GLN A 1 89 ? -4.146 8.500 4.453 1.00 96.25 89 GLN A C 1
ATOM 658 O O . GLN A 1 89 ? -4.604 7.523 5.031 1.00 96.25 89 GLN A O 1
ATOM 663 N N . ALA A 1 90 ? -4.637 9.728 4.645 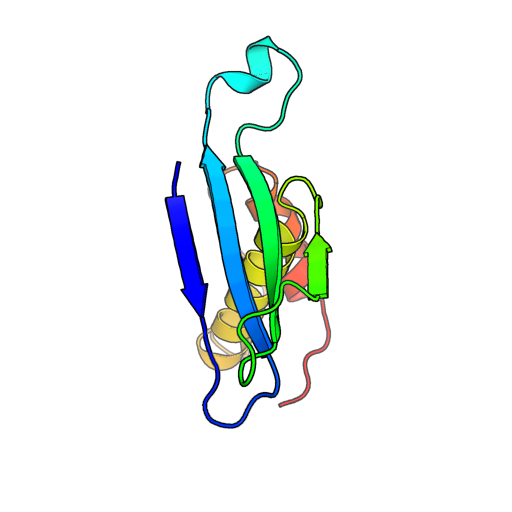1.00 97.12 90 ALA A N 1
ATOM 664 C CA . ALA A 1 90 ? -5.736 9.995 5.572 1.00 97.12 90 ALA A CA 1
ATOM 665 C C . ALA A 1 90 ? -6.993 9.188 5.197 1.00 97.12 90 ALA A C 1
ATOM 667 O O . ALA A 1 90 ? -7.611 8.548 6.046 1.00 97.12 90 ALA A O 1
ATOM 668 N N . ARG A 1 91 ? -7.328 9.143 3.900 1.00 96.62 91 ARG A N 1
ATOM 669 C CA . ARG A 1 91 ? -8.468 8.366 3.390 1.00 96.62 91 ARG A CA 1
ATOM 670 C C . ARG A 1 91 ? -8.243 6.863 3.522 1.00 96.62 91 ARG A C 1
ATOM 672 O O . ARG A 1 91 ? -9.153 6.149 3.938 1.00 96.62 91 ARG A O 1
ATOM 679 N N . LEU A 1 92 ? -7.057 6.378 3.152 1.00 97.44 92 LEU A N 1
ATOM 680 C CA . LEU A 1 92 ? -6.751 4.947 3.186 1.00 97.44 92 LEU A CA 1
ATOM 681 C C . LEU A 1 92 ? -6.677 4.401 4.613 1.00 97.44 92 LEU A C 1
ATOM 683 O O . LEU A 1 92 ? -7.216 3.329 4.852 1.00 97.44 92 LEU A O 1
ATOM 687 N N . GLN A 1 93 ? -6.103 5.144 5.561 1.00 98.06 93 GLN A N 1
ATOM 688 C CA . GLN A 1 93 ? -6.065 4.761 6.977 1.00 98.06 93 GLN A CA 1
ATOM 689 C C . GLN A 1 93 ? -7.482 4.571 7.537 1.00 98.06 93 GLN A C 1
ATOM 691 O O . GLN A 1 93 ? -7.798 3.516 8.077 1.00 98.06 93 GLN A O 1
ATOM 696 N N . VAL A 1 94 ? -8.382 5.540 7.323 1.00 96.81 94 VAL A N 1
ATOM 697 C CA . VAL A 1 94 ? -9.780 5.442 7.788 1.00 96.81 94 VAL A CA 1
ATOM 698 C C . VAL A 1 94 ? -10.520 4.270 7.140 1.00 96.81 94 VAL A C 1
ATOM 700 O O . VAL A 1 94 ? -11.316 3.603 7.799 1.00 96.81 94 VAL A O 1
ATOM 703 N N . ARG A 1 95 ? -10.271 3.998 5.852 1.00 96.94 95 ARG A N 1
ATOM 704 C CA . ARG A 1 95 ? -10.846 2.827 5.170 1.00 96.94 95 ARG A CA 1
ATOM 705 C C . ARG A 1 95 ? -10.297 1.521 5.741 1.00 96.94 95 ARG A C 1
ATOM 707 O O . ARG A 1 95 ? -11.081 0.611 5.989 1.00 96.94 95 ARG A O 1
ATOM 714 N N . ALA A 1 96 ? -8.988 1.447 5.974 1.00 97.31 96 ALA A N 1
ATOM 715 C CA . ALA A 1 96 ? -8.330 0.258 6.497 1.00 97.31 96 ALA A CA 1
ATOM 716 C C . ALA A 1 96 ? -8.863 -0.123 7.882 1.00 97.31 96 ALA A C 1
ATOM 718 O O . ALA A 1 96 ? -9.090 -1.301 8.113 1.00 97.31 96 ALA A O 1
ATOM 719 N N . LEU A 1 97 ? -9.177 0.847 8.752 1.00 95.81 97 LEU A N 1
ATOM 720 C CA . LEU A 1 97 ? -9.773 0.598 10.077 1.00 95.81 97 LEU A CA 1
ATOM 721 C C . LEU A 1 97 ? -11.086 -0.207 10.055 1.00 95.81 97 LEU A C 1
ATOM 723 O O . LEU A 1 97 ? -11.477 -0.751 11.082 1.00 95.81 97 LEU A O 1
ATOM 727 N N . LYS A 1 98 ? -11.776 -0.282 8.911 1.00 92.44 98 LYS A N 1
ATOM 728 C CA . LYS A 1 98 ? -13.017 -1.057 8.749 1.00 92.44 98 LYS A CA 1
ATOM 729 C C . LYS A 1 98 ? -12.787 -2.477 8.232 1.00 92.44 98 LYS A C 1
ATOM 731 O O . LYS A 1 98 ? -13.748 -3.232 8.112 1.00 92.44 98 LYS A O 1
ATOM 736 N N . LEU A 1 99 ? -11.558 -2.822 7.852 1.00 93.94 99 LEU A N 1
ATOM 737 C CA . LEU A 1 99 ? -11.255 -4.130 7.291 1.00 93.94 99 LEU A CA 1
ATOM 738 C C . LEU A 1 99 ? -11.180 -5.183 8.400 1.00 93.94 99 LEU A C 1
ATOM 740 O O . LEU A 1 99 ? -10.595 -4.923 9.455 1.00 93.94 99 LEU A O 1
ATOM 744 N N . PRO A 1 100 ? -11.719 -6.389 8.160 1.00 87.06 100 PRO A N 1
ATOM 745 C CA . PRO A 1 100 ? -11.479 -7.504 9.052 1.00 87.06 100 PRO A CA 1
ATOM 746 C C . PRO A 1 100 ? -10.005 -7.898 8.955 1.00 87.06 100 PRO A C 1
ATOM 748 O O . PRO A 1 100 ? -9.461 -8.043 7.861 1.00 87.06 100 PRO A O 1
ATOM 751 N N . ILE A 1 101 ? -9.363 -8.105 10.099 1.00 82.12 101 ILE A N 1
ATOM 752 C CA . ILE A 1 101 ? -8.046 -8.738 10.154 1.00 82.12 101 ILE A CA 1
ATOM 753 C C . ILE A 1 101 ? -8.072 -9.844 11.203 1.00 82.12 101 ILE A C 1
ATOM 755 O O . ILE A 1 101 ? -8.268 -9.579 12.391 1.00 82.12 101 ILE A O 1
ATOM 759 N N . SER A 1 102 ? -7.880 -11.088 10.764 1.00 68.50 102 SER A N 1
ATOM 760 C CA . SER A 1 102 ? -7.592 -12.219 11.648 1.00 68.50 102 SER A CA 1
ATOM 761 C C . SER A 1 102 ? -6.192 -12.055 12.243 1.00 68.50 102 SER A C 1
ATOM 763 O O . SER A 1 102 ? -5.333 -11.407 11.645 1.00 68.50 102 SER A O 1
ATOM 765 N N . ALA A 1 103 ? -6.009 -12.530 13.474 1.00 56.84 103 ALA A N 1
ATOM 766 C CA . ALA A 1 103 ? -4.675 -12.726 14.038 1.00 56.84 103 ALA A CA 1
ATOM 767 C C . ALA A 1 103 ? -4.141 -14.083 13.569 1.00 56.84 103 ALA A C 1
ATOM 769 O O . ALA A 1 103 ? -4.993 -14.985 13.394 1.00 56.84 103 ALA A O 1
#